Protein AF-A0A1V6CP93-F1 (afdb_monomer_lite)

Secondary structure (DSSP, 8-state):
--HHHHHHHHHHHHHHHHHHHHHHHHHHHHHHHHHHHHHHHHHHHHHHHHHHHHHHHHHHHHHHHHHGGG--HHHHHHHHHHHHHHHHHHH-GGGHHHHHHHHHGGGTS--

pLDDT: mean 76.4, std 16.37, range [36.09, 98.38]

Structure (mmCIF, N/CA/C/O backbone):
data_AF-A0A1V6CP93-F1
#
_entry.id   AF-A0A1V6CP93-F1
#
loop_
_atom_site.group_PDB
_atom_site.id
_atom_site.type_symbol
_atom_site.label_atom_id
_atom_site.label_alt_id
_atom_site.label_comp_id
_atom_site.label_asym_id
_atom_site.label_entity_id
_atom_site.label_seq_id
_atom_site.pdbx_PDB_ins_code
_atom_site.Cartn_x
_atom_site.Cartn_y
_atom_site.Cartn_z
_atom_site.occupancy
_atom_site.B_iso_or_equiv
_atom_site.auth_seq_id
_atom_site.auth_comp_id
_atom_site.auth_asym_id
_atom_site.auth_atom_id
_atom_site.pdbx_PDB_model_num
ATOM 1 N N . MET A 1 1 ? -44.286 0.964 53.787 1.00 48.66 1 MET A N 1
ATOM 2 C CA . MET A 1 1 ? -44.545 0.175 52.562 1.00 48.66 1 MET A CA 1
ATOM 3 C C . MET A 1 1 ? -43.851 0.773 51.315 1.00 48.66 1 MET A C 1
ATOM 5 O O . MET A 1 1 ? -44.332 0.535 50.223 1.00 48.66 1 MET A O 1
ATOM 9 N N . ASN A 1 2 ? -42.704 1.478 51.431 1.00 52.72 2 ASN A N 1
ATOM 10 C CA . ASN A 1 2 ? -42.062 2.172 50.283 1.00 52.72 2 ASN A CA 1
ATOM 11 C C . ASN A 1 2 ? -40.668 1.652 49.873 1.00 52.72 2 ASN A C 1
ATOM 13 O O . ASN A 1 2 ? -40.201 1.964 48.787 1.00 52.72 2 ASN A O 1
ATOM 17 N N . LEU A 1 3 ? -40.034 0.784 50.668 1.00 55.75 3 LEU A N 1
ATOM 18 C CA . LEU A 1 3 ? -38.673 0.282 50.398 1.00 55.75 3 LEU A CA 1
ATOM 19 C C . LEU A 1 3 ? -38.534 -0.553 49.107 1.00 55.75 3 LEU A C 1
ATOM 21 O O . LEU A 1 3 ? -37.424 -0.736 48.617 1.00 55.75 3 LEU A O 1
ATOM 25 N N . SER A 1 4 ? -39.637 -1.072 48.557 1.00 57.72 4 SER A N 1
ATOM 26 C CA . SER A 1 4 ? -39.620 -1.900 47.341 1.00 57.72 4 SER A CA 1
ATOM 27 C C . SER A 1 4 ? -39.670 -1.088 46.041 1.00 57.72 4 SER A C 1
ATOM 29 O O . SER A 1 4 ? -39.203 -1.583 45.020 1.00 57.72 4 SER A O 1
ATOM 31 N N . PHE A 1 5 ? -40.226 0.130 46.062 1.00 59.28 5 PHE A N 1
ATOM 32 C CA . PHE A 1 5 ? -40.330 0.992 44.875 1.00 59.28 5 PHE A CA 1
ATOM 33 C C . PHE A 1 5 ? -39.025 1.758 44.615 1.00 59.28 5 PHE A C 1
ATOM 35 O O . PHE A 1 5 ? -38.558 1.798 43.478 1.00 59.28 5 PHE A O 1
ATOM 42 N N . ASP A 1 6 ? -38.383 2.269 45.671 1.00 68.00 6 ASP A N 1
ATOM 43 C CA . ASP A 1 6 ? -37.106 2.995 45.563 1.00 68.00 6 ASP A CA 1
ATOM 44 C C . ASP A 1 6 ? -35.962 2.098 45.056 1.00 68.00 6 ASP A C 1
ATOM 46 O O . ASP A 1 6 ? -35.074 2.540 44.326 1.00 68.00 6 ASP A O 1
ATOM 50 N N . LYS A 1 7 ? -36.006 0.802 45.388 1.00 68.50 7 LYS A N 1
ATOM 51 C CA . LYS A 1 7 ? -34.996 -0.180 44.972 1.00 68.50 7 LYS A CA 1
ATOM 52 C C . LYS A 1 7 ? -35.056 -0.490 43.470 1.00 68.50 7 LYS A C 1
ATOM 54 O O . LYS A 1 7 ? -34.019 -0.528 42.813 1.00 68.50 7 LYS A O 1
ATOM 59 N N . ALA A 1 8 ? -36.266 -0.624 42.924 1.00 70.56 8 ALA A N 1
ATOM 60 C CA . ALA A 1 8 ? -36.486 -0.887 41.503 1.00 70.56 8 ALA A CA 1
ATOM 61 C C . ALA A 1 8 ? -36.068 0.301 40.614 1.00 70.56 8 ALA A C 1
ATOM 63 O O . ALA A 1 8 ? -35.515 0.105 39.530 1.00 70.56 8 ALA A O 1
ATOM 64 N N . ALA A 1 9 ? -36.276 1.538 41.083 1.00 74.75 9 ALA A N 1
ATOM 65 C CA . ALA A 1 9 ? -35.815 2.741 40.389 1.00 74.75 9 ALA A CA 1
ATOM 66 C C . ALA A 1 9 ? -34.276 2.818 40.326 1.00 74.75 9 ALA A C 1
ATOM 68 O O . ALA A 1 9 ? -33.713 3.092 39.263 1.00 74.75 9 ALA A O 1
ATOM 69 N N . ALA A 1 10 ? -33.594 2.491 41.430 1.00 74.19 10 ALA A N 1
ATOM 70 C CA . ALA A 1 10 ? -32.131 2.457 41.496 1.00 74.19 10 ALA A CA 1
ATOM 71 C C . ALA A 1 10 ? -31.512 1.368 40.594 1.00 74.19 10 ALA A C 1
ATOM 73 O O . ALA A 1 10 ? -30.461 1.574 39.982 1.00 74.19 10 ALA A O 1
ATOM 74 N N . GLU A 1 11 ? -32.166 0.211 40.465 1.00 77.12 11 GLU A N 1
ATOM 75 C CA . GLU A 1 11 ? -31.736 -0.864 39.560 1.00 77.12 11 GLU A CA 1
ATOM 76 C C . GLU A 1 11 ? -31.891 -0.485 38.079 1.00 77.12 11 GLU A C 1
ATOM 78 O O . GLU A 1 11 ? -30.989 -0.760 37.282 1.00 77.12 11 GLU A O 1
ATOM 83 N N . GLY A 1 12 ? -32.962 0.226 37.712 1.00 78.94 12 GLY A N 1
ATOM 84 C CA . GLY A 1 12 ? -33.151 0.744 36.352 1.00 78.94 12 GLY A CA 1
ATOM 85 C C . GLY A 1 12 ? -32.086 1.767 35.938 1.00 78.94 12 GLY A C 1
ATOM 86 O O . GLY A 1 12 ? -31.566 1.716 34.819 1.00 78.94 12 GLY A O 1
ATOM 87 N N . GLU A 1 13 ? -31.702 2.667 36.845 1.00 84.75 13 GLU A N 1
ATOM 88 C CA . GLU A 1 13 ? -30.649 3.658 36.595 1.00 84.75 13 GLU A CA 1
ATOM 89 C C . GLU A 1 13 ? -29.270 3.000 36.446 1.00 84.75 13 GLU A C 1
ATOM 91 O O . GLU A 1 13 ? -28.528 3.288 35.500 1.00 84.75 13 GLU A O 1
ATOM 96 N N . LYS A 1 14 ? -28.959 2.029 37.312 1.00 81.81 14 LYS A N 1
ATOM 97 C CA . LYS A 1 14 ? -27.728 1.234 37.236 1.00 81.81 14 LYS A CA 1
ATOM 98 C C . LYS A 1 14 ? -27.612 0.477 35.909 1.00 81.81 14 LYS A C 1
ATOM 100 O O . LYS A 1 14 ? -26.538 0.473 35.305 1.00 81.81 14 LYS A O 1
ATOM 105 N N . GLN A 1 15 ? -28.706 -0.112 35.423 1.00 83.69 15 GLN A N 1
ATOM 106 C CA . GLN A 1 15 ? -28.734 -0.828 34.144 1.00 83.69 15 GLN A CA 1
ATOM 107 C C . GLN A 1 15 ? -28.434 0.108 32.962 1.00 83.69 15 GLN A C 1
ATOM 109 O O . GLN A 1 15 ? -27.667 -0.239 32.060 1.00 83.69 15 GLN A O 1
ATOM 114 N N . LYS A 1 16 ? -28.988 1.326 32.986 1.00 85.75 16 LYS A N 1
ATOM 115 C CA . LYS A 1 16 ? -28.761 2.347 31.955 1.00 85.75 16 LYS A CA 1
ATOM 116 C C . LYS A 1 16 ? -27.309 2.836 31.942 1.00 85.75 16 LYS A C 1
ATOM 118 O O . LYS A 1 16 ? -26.717 2.971 30.871 1.00 85.75 16 LYS A O 1
ATOM 123 N N . LEU A 1 17 ? -26.711 3.045 33.117 1.00 89.25 17 LEU A N 1
ATOM 124 C CA . LEU A 1 17 ? -25.297 3.414 33.255 1.00 89.25 17 LEU A CA 1
ATOM 125 C C . LEU A 1 17 ? -24.365 2.318 32.725 1.00 89.25 17 LEU A C 1
ATOM 127 O O . LEU A 1 17 ? -23.430 2.618 31.981 1.00 89.25 17 LEU A O 1
ATOM 131 N N . MET A 1 18 ? -24.645 1.052 33.047 1.00 88.62 18 MET A N 1
ATOM 132 C CA . MET A 1 18 ? -23.877 -0.081 32.526 1.00 88.62 18 MET A CA 1
ATOM 133 C C . MET A 1 18 ? -23.995 -0.200 31.005 1.00 88.62 18 MET A C 1
ATOM 135 O O . MET A 1 18 ? -22.977 -0.334 30.330 1.00 88.62 18 MET A O 1
ATOM 139 N N . SER A 1 19 ? -25.200 -0.062 30.448 1.00 91.25 19 SER A N 1
ATOM 140 C CA . SER A 1 19 ? -25.404 -0.063 28.994 1.00 91.25 19 SER A CA 1
ATOM 141 C C . SER A 1 19 ? -24.601 1.043 28.304 1.00 91.25 19 SER A C 1
ATOM 143 O O . SER A 1 19 ? -23.927 0.793 27.307 1.00 91.25 19 SER A O 1
ATOM 145 N N . ASN A 1 20 ? -24.615 2.260 28.851 1.00 93.44 20 ASN A N 1
ATOM 146 C CA . ASN A 1 20 ? -23.849 3.378 28.297 1.00 93.44 20 ASN A CA 1
ATOM 147 C C . ASN A 1 20 ? -22.336 3.135 28.365 1.00 93.44 20 ASN A C 1
ATOM 149 O O . ASN A 1 20 ? -21.611 3.479 27.432 1.00 93.44 20 ASN A O 1
ATOM 153 N N . MET A 1 21 ? -21.853 2.520 29.447 1.00 93.88 21 MET A N 1
ATOM 154 C CA . MET A 1 21 ? -20.443 2.164 29.593 1.00 93.88 21 MET A CA 1
ATOM 155 C C . MET A 1 21 ? -20.013 1.122 28.552 1.00 93.88 21 MET A C 1
ATOM 157 O O . MET A 1 21 ? -18.965 1.290 27.931 1.00 93.88 21 MET A O 1
ATOM 161 N N . VAL A 1 22 ? -20.834 0.094 28.320 1.00 93.38 22 VAL A N 1
ATOM 162 C CA . VAL A 1 22 ? -20.575 -0.940 27.306 1.00 93.38 22 VAL A CA 1
ATOM 163 C C . VAL A 1 22 ? -20.542 -0.336 25.902 1.00 93.38 22 VAL A C 1
ATOM 165 O O . VAL A 1 22 ? -19.612 -0.601 25.144 1.00 93.38 22 VAL A O 1
ATOM 168 N N . ILE A 1 23 ? -21.501 0.533 25.567 1.00 94.75 23 ILE A N 1
ATOM 169 C CA . ILE A 1 23 ? -21.536 1.216 24.264 1.00 94.75 23 ILE A CA 1
ATOM 170 C C . ILE A 1 23 ? -20.277 2.067 24.065 1.00 94.75 23 ILE A C 1
ATOM 172 O O . ILE A 1 23 ? -19.662 2.018 23.001 1.00 94.75 23 ILE A O 1
ATOM 176 N N . LYS A 1 24 ? -19.854 2.806 25.097 1.00 95.00 24 LYS A N 1
ATOM 177 C CA . LYS A 1 24 ? -18.638 3.623 25.036 1.00 95.00 24 LYS A CA 1
ATOM 178 C C . LYS A 1 24 ? -17.390 2.766 24.805 1.00 95.00 24 LYS A C 1
ATOM 180 O O . LYS A 1 24 ? -16.575 3.112 23.957 1.00 95.00 24 LYS A O 1
ATOM 185 N N . GLN A 1 25 ? -17.254 1.642 25.512 1.00 95.38 25 GLN A N 1
ATOM 186 C CA . GLN A 1 25 ? -16.131 0.717 25.318 1.00 95.38 25 GLN A CA 1
ATOM 187 C C . GLN A 1 25 ? -16.114 0.128 23.903 1.00 95.38 25 GLN A C 1
ATOM 189 O O . GLN A 1 25 ? -15.062 0.093 23.272 1.00 95.38 25 GLN A O 1
ATOM 194 N N . ALA A 1 26 ? -17.274 -0.269 23.372 1.00 95.81 26 ALA A N 1
ATOM 195 C CA . ALA A 1 26 ? -17.382 -0.781 22.008 1.00 95.81 26 ALA A CA 1
ATOM 196 C C . ALA A 1 26 ? -16.972 0.267 20.959 1.00 95.81 26 ALA A C 1
ATOM 198 O O . ALA A 1 26 ? -16.289 -0.063 19.993 1.00 95.81 26 ALA A O 1
ATOM 199 N N . GLN A 1 27 ? -17.336 1.538 21.162 1.00 97.38 27 GLN A N 1
ATOM 200 C CA . GLN A 1 27 ? -16.918 2.638 20.288 1.00 97.38 27 GLN A CA 1
ATOM 201 C C . GLN A 1 27 ? -15.405 2.878 20.338 1.00 97.38 27 GLN A C 1
ATOM 203 O O . GLN A 1 27 ? -14.786 3.066 19.290 1.00 97.38 27 GLN A O 1
ATOM 208 N N . THR A 1 28 ? -14.803 2.843 21.530 1.00 97.62 28 THR A N 1
ATOM 209 C CA . THR A 1 28 ? -13.346 2.950 21.691 1.00 97.62 28 THR A CA 1
ATOM 210 C C . THR A 1 28 ? -12.630 1.806 20.975 1.00 97.62 28 THR A C 1
ATOM 212 O O . THR A 1 28 ? -11.777 2.068 20.131 1.00 97.62 28 THR A O 1
ATOM 215 N N . LEU A 1 29 ? -13.046 0.559 21.219 1.00 97.31 29 LEU A N 1
ATOM 216 C CA . LEU A 1 29 ? -12.470 -0.623 20.577 1.00 97.31 29 LEU A CA 1
ATOM 217 C C . LEU A 1 29 ? -12.606 -0.569 19.051 1.00 97.31 29 LEU A C 1
ATOM 219 O O . LEU A 1 29 ? -11.665 -0.877 18.324 1.00 97.31 29 LEU A O 1
ATOM 223 N N . PHE A 1 30 ? -13.763 -0.141 18.544 1.00 98.00 30 PHE A N 1
ATOM 224 C CA . PHE A 1 30 ? -13.954 0.041 17.109 1.00 98.00 30 PHE A CA 1
ATOM 225 C C . PHE A 1 30 ? -12.976 1.072 16.530 1.00 98.00 30 PHE A C 1
ATOM 227 O O . PHE A 1 30 ? -12.399 0.840 15.468 1.00 98.00 30 PHE A O 1
ATOM 234 N N . GLY A 1 31 ? -12.758 2.192 17.227 1.00 98.19 31 GLY A N 1
ATOM 235 C CA . GLY A 1 31 ? -11.776 3.203 16.834 1.00 98.19 31 GLY A CA 1
ATOM 236 C C . GLY A 1 31 ? -10.348 2.654 16.789 1.00 98.19 31 GLY A C 1
ATOM 237 O O . GLY A 1 31 ? -9.622 2.904 15.828 1.00 98.19 31 GLY A O 1
ATOM 238 N N . GLU A 1 32 ? -9.963 1.858 17.784 1.00 98.19 32 GLU A N 1
ATOM 239 C CA . GLU A 1 32 ? -8.657 1.193 17.840 1.00 98.19 32 GLU A CA 1
ATOM 240 C C . GLU A 1 32 ? -8.473 0.203 16.685 1.00 98.19 32 GLU A C 1
ATOM 242 O O . GLU A 1 32 ? -7.479 0.279 15.962 1.00 98.19 32 GLU A O 1
ATOM 247 N N . ILE A 1 33 ? -9.456 -0.669 16.439 1.00 98.38 33 ILE A N 1
ATOM 248 C CA . ILE A 1 33 ? -9.412 -1.633 15.330 1.00 98.38 33 ILE A CA 1
ATOM 249 C C . ILE A 1 33 ? -9.356 -0.906 13.986 1.00 98.38 33 ILE A C 1
ATOM 251 O O . ILE A 1 33 ? -8.558 -1.269 13.123 1.00 98.38 33 ILE A O 1
ATOM 255 N N . LYS A 1 34 ? -10.160 0.147 13.803 1.00 98.19 34 LYS A N 1
ATOM 256 C CA . LYS A 1 34 ? -10.110 0.972 12.593 1.00 98.19 34 LYS A CA 1
ATOM 257 C C . LYS A 1 34 ? -8.709 1.547 12.385 1.00 98.19 34 LYS A C 1
ATOM 259 O O . LYS A 1 34 ? -8.184 1.462 11.280 1.00 98.19 34 LYS A O 1
ATOM 264 N N . ASN A 1 35 ? -8.087 2.084 13.432 1.00 98.31 35 ASN A N 1
ATOM 265 C CA . ASN A 1 35 ? -6.729 2.616 13.343 1.00 98.31 35 ASN A CA 1
ATOM 266 C C . ASN A 1 35 ? -5.711 1.540 12.951 1.00 98.31 35 ASN A C 1
ATOM 268 O O . ASN A 1 35 ? -4.849 1.817 12.122 1.00 98.31 35 ASN A O 1
ATOM 272 N N . LEU A 1 36 ? -5.824 0.321 13.486 1.00 98.25 36 LEU A N 1
ATOM 273 C CA . LEU A 1 36 ? -4.968 -0.799 13.085 1.00 98.25 36 LEU A CA 1
ATOM 274 C C . LEU A 1 36 ? -5.140 -1.137 11.599 1.00 98.25 36 LEU A C 1
ATOM 276 O O . LEU A 1 36 ? -4.149 -1.279 10.886 1.00 98.25 36 LEU A O 1
ATOM 280 N N . VAL A 1 37 ? -6.382 -1.193 11.110 1.00 97.06 37 VAL A N 1
ATOM 281 C CA . VAL A 1 37 ? -6.675 -1.450 9.690 1.00 97.06 37 VAL A CA 1
ATOM 282 C C . VAL A 1 37 ? -6.061 -0.375 8.794 1.00 97.06 37 VAL A C 1
ATOM 284 O O . VAL A 1 37 ? -5.407 -0.704 7.804 1.00 97.06 37 VAL A O 1
ATOM 287 N N . GLU A 1 38 ? -6.237 0.902 9.132 1.00 97.88 38 GLU A N 1
ATOM 288 C CA . GLU A 1 38 ? -5.693 2.006 8.334 1.00 97.88 38 GLU A CA 1
ATOM 289 C C . GLU A 1 38 ? -4.158 2.032 8.358 1.00 97.88 38 GLU A C 1
ATOM 291 O O . GLU A 1 38 ? -3.522 2.235 7.323 1.00 97.88 38 GLU A O 1
ATOM 296 N N . GLN A 1 39 ? -3.537 1.745 9.505 1.00 97.50 39 GLN A N 1
ATOM 297 C CA . GLN A 1 39 ? -2.081 1.612 9.603 1.00 97.50 39 GLN A CA 1
ATOM 298 C C . GLN A 1 39 ? -1.557 0.478 8.716 1.00 97.50 39 GLN A C 1
ATOM 300 O O . GLN A 1 39 ? -0.624 0.696 7.941 1.00 97.50 39 GLN A O 1
ATOM 305 N N . SER A 1 40 ? -2.182 -0.703 8.761 1.00 95.94 40 SER A N 1
ATOM 306 C CA . SER A 1 40 ? -1.794 -1.828 7.905 1.00 95.94 40 SER A CA 1
ATOM 307 C C . SER A 1 40 ? -1.958 -1.499 6.424 1.00 95.94 40 SER A C 1
ATOM 309 O O . SER A 1 40 ? -1.050 -1.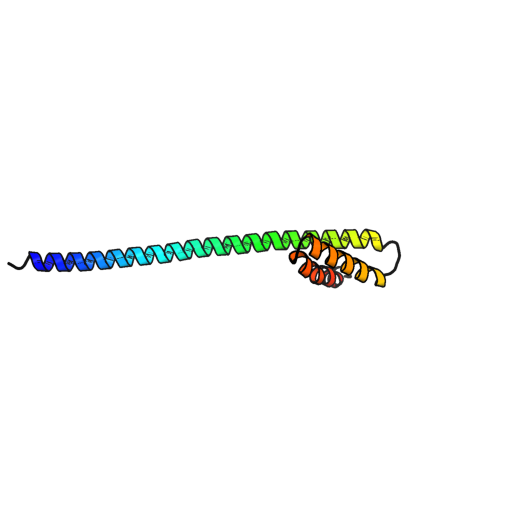764 5.638 1.00 95.94 40 SER A O 1
ATOM 311 N N . ARG A 1 41 ? -3.072 -0.873 6.024 1.00 94.69 41 ARG A N 1
ATOM 312 C CA . ARG A 1 41 ? -3.294 -0.438 4.634 1.00 94.69 41 ARG A CA 1
ATOM 313 C C . ARG A 1 41 ? -2.205 0.514 4.157 1.00 94.69 41 ARG A C 1
ATOM 315 O O . ARG A 1 41 ? -1.671 0.320 3.068 1.00 94.69 41 ARG A O 1
ATOM 322 N N . ASN A 1 42 ? -1.843 1.495 4.979 1.00 94.75 42 ASN A N 1
ATOM 323 C CA . ASN A 1 42 ? -0.782 2.445 4.657 1.00 94.75 42 ASN A CA 1
ATOM 324 C C . ASN A 1 42 ? 0.579 1.760 4.517 1.00 94.75 42 ASN A C 1
ATOM 326 O O . ASN A 1 42 ? 1.317 2.061 3.581 1.00 94.75 42 ASN A O 1
ATOM 330 N N . GLN A 1 43 ? 0.902 0.821 5.405 1.00 94.94 43 GLN A N 1
ATOM 331 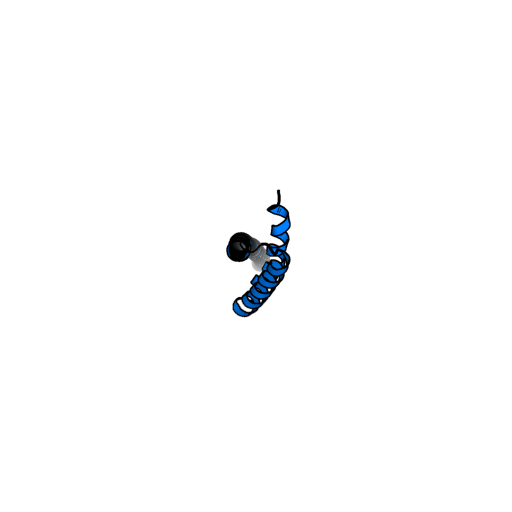C CA . GLN A 1 43 ? 2.146 0.061 5.327 1.00 94.94 43 GLN A CA 1
ATOM 332 C C . GLN A 1 43 ? 2.205 -0.790 4.053 1.00 94.94 43 GLN A C 1
ATOM 334 O O . GLN A 1 43 ? 3.195 -0.727 3.326 1.00 94.94 43 GLN A O 1
ATOM 339 N N . PHE A 1 44 ? 1.133 -1.520 3.729 1.00 91.88 44 PHE A N 1
ATOM 340 C CA . PHE A 1 44 ? 1.056 -2.287 2.485 1.00 91.88 44 PHE A CA 1
ATOM 341 C C . PHE A 1 44 ? 1.194 -1.391 1.260 1.00 91.88 44 PHE A C 1
ATOM 343 O O . PHE A 1 44 ? 1.979 -1.706 0.368 1.00 91.88 44 PHE A O 1
ATOM 350 N N . ALA A 1 45 ? 0.489 -0.259 1.230 1.00 85.75 45 ALA A N 1
ATOM 351 C CA . ALA A 1 45 ? 0.594 0.696 0.138 1.00 85.75 45 ALA A CA 1
ATOM 352 C C . ALA A 1 45 ? 2.040 1.181 -0.037 1.00 85.75 45 ALA A C 1
ATOM 354 O O . ALA A 1 45 ? 2.548 1.182 -1.152 1.00 85.75 45 ALA A O 1
ATOM 355 N N . GLN A 1 46 ? 2.741 1.525 1.047 1.00 86.50 46 GLN A N 1
ATOM 356 C CA . GLN A 1 46 ? 4.145 1.946 0.989 1.00 86.50 46 GLN A CA 1
ATOM 357 C C . GLN A 1 46 ? 5.062 0.844 0.446 1.00 86.50 46 GLN A C 1
ATOM 359 O O . GLN A 1 46 ? 5.834 1.095 -0.479 1.00 86.50 46 GLN A O 1
ATOM 364 N N . THR A 1 47 ? 4.958 -0.380 0.972 1.00 89.31 47 THR A N 1
ATOM 365 C CA . THR A 1 47 ? 5.786 -1.513 0.531 1.00 89.31 47 THR A CA 1
ATOM 366 C C . THR A 1 47 ? 5.530 -1.866 -0.932 1.00 89.31 47 THR 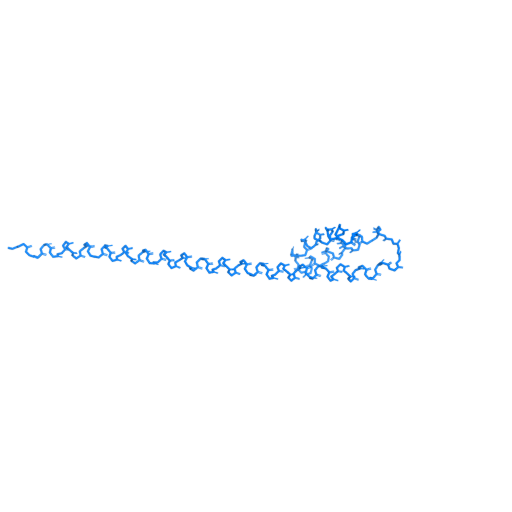A C 1
ATOM 368 O O . THR A 1 47 ? 6.479 -2.010 -1.702 1.00 89.31 47 THR A O 1
ATOM 371 N N . VAL A 1 48 ? 4.263 -1.958 -1.341 1.00 84.81 48 VAL A N 1
ATOM 372 C CA . VAL A 1 48 ? 3.884 -2.255 -2.729 1.00 84.81 48 VAL A CA 1
ATOM 373 C C . VAL A 1 48 ? 4.343 -1.138 -3.657 1.00 84.81 48 VAL A C 1
ATOM 375 O O . VAL A 1 48 ? 4.938 -1.416 -4.695 1.00 84.81 48 VAL A O 1
ATOM 378 N N . ASN A 1 49 ? 4.149 0.126 -3.277 1.00 79.94 49 ASN A N 1
ATOM 379 C CA . ASN A 1 49 ? 4.592 1.258 -4.084 1.00 79.94 49 ASN A CA 1
ATOM 380 C C . ASN A 1 49 ? 6.111 1.255 -4.263 1.00 79.94 49 ASN A C 1
ATOM 382 O O . ASN A 1 49 ? 6.582 1.485 -5.376 1.00 79.94 49 ASN A O 1
ATOM 386 N N . ALA A 1 50 ? 6.884 0.966 -3.214 1.00 82.38 50 ALA A N 1
ATOM 387 C CA . ALA A 1 50 ? 8.338 0.847 -3.303 1.00 82.38 50 ALA A CA 1
ATOM 388 C C . ALA A 1 50 ? 8.755 -0.298 -4.241 1.00 82.38 50 ALA A C 1
ATOM 390 O O . ALA A 1 50 ? 9.547 -0.076 -5.157 1.00 82.38 50 ALA A O 1
ATOM 391 N N . ALA A 1 51 ? 8.164 -1.485 -4.082 1.00 85.31 51 ALA A N 1
ATOM 392 C CA . ALA A 1 51 ? 8.420 -2.635 -4.948 1.00 85.31 51 ALA A CA 1
ATOM 393 C C . ALA A 1 51 ? 8.097 -2.340 -6.422 1.00 85.31 51 ALA A C 1
ATOM 395 O O . ALA A 1 51 ? 8.920 -2.598 -7.298 1.00 85.31 51 ALA A O 1
ATOM 396 N N . MET A 1 52 ? 6.949 -1.715 -6.694 1.00 81.94 52 MET A N 1
ATOM 397 C CA . MET A 1 52 ? 6.555 -1.304 -8.046 1.00 81.94 52 MET A CA 1
ATOM 398 C C . MET A 1 52 ? 7.507 -0.258 -8.630 1.00 81.94 52 MET A C 1
ATOM 400 O O . MET A 1 52 ? 7.836 -0.311 -9.810 1.00 81.94 52 MET A O 1
ATOM 404 N N . SER A 1 53 ? 7.997 0.674 -7.806 1.00 80.19 53 SER A N 1
ATOM 405 C CA . SER A 1 53 ? 8.993 1.669 -8.233 1.00 80.19 53 SER A CA 1
ATOM 406 C C . SER A 1 53 ? 10.271 1.001 -8.737 1.00 80.19 53 SER A C 1
ATOM 408 O O . SER A 1 53 ? 10.767 1.351 -9.805 1.00 80.19 53 SER A O 1
ATOM 410 N N . MET A 1 54 ? 10.785 0.035 -7.970 1.00 83.00 54 MET A N 1
ATOM 411 C CA . MET A 1 54 ? 11.994 -0.711 -8.321 1.00 83.00 54 MET A CA 1
ATOM 412 C C . MET A 1 54 ? 11.776 -1.569 -9.568 1.00 83.00 54 MET A C 1
ATOM 414 O O . MET A 1 54 ? 12.617 -1.565 -10.461 1.00 83.00 54 MET A O 1
ATOM 418 N N . LEU A 1 55 ? 10.625 -2.240 -9.672 1.00 83.06 55 LEU A N 1
ATOM 419 C CA . LEU A 1 55 ? 10.265 -3.031 -10.848 1.00 83.06 55 LEU A CA 1
ATOM 420 C C . LEU A 1 55 ? 10.275 -2.182 -12.125 1.00 83.06 55 LEU A C 1
ATOM 422 O O . LEU A 1 55 ? 10.873 -2.578 -13.122 1.00 83.06 55 LEU A O 1
ATOM 426 N N . TYR A 1 56 ? 9.643 -1.006 -12.101 1.00 76.88 56 TYR A N 1
ATOM 427 C CA . TYR A 1 56 ? 9.610 -0.125 -13.269 1.00 76.88 56 TYR A CA 1
ATOM 428 C C . TYR A 1 56 ? 11.002 0.387 -13.637 1.00 76.88 56 TYR A C 1
ATOM 430 O O . TYR A 1 56 ? 11.340 0.409 -14.819 1.00 76.88 56 TYR A O 1
ATOM 438 N N . TRP A 1 57 ? 11.844 0.700 -12.653 1.00 78.69 57 TRP A N 1
ATOM 439 C CA . TRP A 1 57 ? 13.231 1.074 -12.923 1.00 78.69 57 TRP A CA 1
ATOM 440 C C . TRP A 1 57 ? 14.021 -0.052 -13.610 1.00 78.69 57 TRP A C 1
ATOM 442 O O . TRP A 1 57 ? 14.664 0.185 -14.633 1.00 78.69 57 TRP A O 1
ATOM 452 N N . GLU A 1 58 ? 13.926 -1.290 -13.116 1.00 83.38 58 GLU A N 1
ATOM 453 C CA . GLU A 1 58 ? 14.601 -2.445 -13.729 1.00 83.38 58 GLU A CA 1
ATOM 454 C C . GLU A 1 58 ? 14.093 -2.727 -15.151 1.00 83.38 58 GLU A C 1
ATOM 456 O O . GLU A 1 58 ? 14.887 -3.003 -16.054 1.00 83.38 58 GLU A O 1
ATOM 461 N N . ILE A 1 59 ? 12.784 -2.589 -15.392 1.00 81.75 59 ILE A N 1
ATOM 462 C CA . ILE A 1 59 ? 12.197 -2.705 -16.736 1.00 81.75 59 ILE A CA 1
ATOM 463 C C . ILE A 1 59 ? 12.775 -1.628 -17.662 1.00 81.75 59 ILE A C 1
ATOM 465 O O . ILE A 1 59 ? 13.258 -1.947 -18.751 1.00 81.75 59 ILE A O 1
ATOM 469 N N . GLY A 1 60 ? 12.776 -0.363 -17.232 1.00 76.50 60 GLY A N 1
ATOM 470 C CA . GLY A 1 60 ? 13.331 0.751 -18.003 1.00 76.50 60 GLY A CA 1
ATOM 471 C C . GLY A 1 60 ? 14.809 0.544 -18.334 1.00 76.50 60 GLY A C 1
ATOM 472 O O . GLY A 1 60 ? 15.215 0.696 -19.487 1.00 76.50 60 GLY A O 1
ATOM 473 N N . LYS A 1 61 ? 15.605 0.102 -17.357 1.00 80.50 61 LYS A N 1
ATOM 474 C CA . LYS A 1 61 ? 17.022 -0.239 -17.529 1.00 80.50 61 LYS A CA 1
ATOM 475 C C . LYS A 1 61 ? 17.227 -1.378 -18.527 1.00 80.50 61 LYS A C 1
ATOM 477 O O . LYS A 1 61 ? 18.076 -1.256 -19.410 1.00 80.50 61 LYS A O 1
ATOM 482 N N . ARG A 1 62 ? 16.445 -2.459 -18.440 1.00 85.31 62 ARG A N 1
ATOM 483 C CA . ARG A 1 62 ? 16.525 -3.602 -19.365 1.00 85.31 62 ARG A CA 1
ATOM 484 C C . ARG A 1 62 ? 16.178 -3.207 -20.800 1.00 85.31 62 ARG A C 1
ATOM 486 O O . ARG A 1 62 ? 16.852 -3.669 -21.721 1.00 85.31 62 ARG A O 1
ATOM 493 N N . ILE A 1 63 ? 15.164 -2.358 -20.987 1.00 78.06 63 ILE A N 1
ATOM 494 C CA . ILE A 1 63 ? 14.792 -1.793 -22.295 1.00 78.06 63 ILE A CA 1
ATOM 495 C C . ILE A 1 63 ? 15.935 -0.911 -22.811 1.00 78.06 63 ILE A C 1
ATOM 497 O O . ILE A 1 63 ? 16.418 -1.104 -23.923 1.00 78.06 63 ILE A O 1
ATOM 501 N N . LYS A 1 64 ? 16.429 0.015 -21.983 1.00 74.81 64 LYS A N 1
ATOM 502 C CA . LYS A 1 64 ? 17.537 0.921 -22.314 1.00 74.81 64 LYS A CA 1
ATOM 503 C C . LYS A 1 64 ? 18.785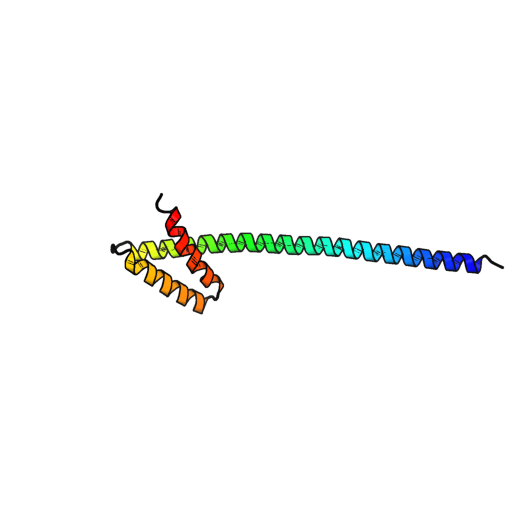 0.147 -22.766 1.00 74.81 64 LYS A C 1
ATOM 505 O O . LYS A 1 64 ? 19.381 0.514 -23.770 1.00 74.81 64 LYS A O 1
ATOM 510 N N . GLN A 1 65 ? 19.137 -0.951 -22.094 1.00 78.88 65 GLN A N 1
ATOM 511 C CA . GLN A 1 65 ? 20.262 -1.822 -22.471 1.00 78.88 65 GLN A CA 1
ATOM 512 C C . GLN A 1 65 ? 20.095 -2.493 -23.842 1.00 78.88 65 GLN A C 1
ATOM 514 O O . GLN A 1 65 ? 21.075 -2.614 -24.570 1.00 78.88 65 GLN A O 1
ATOM 519 N N . GLU A 1 66 ? 18.880 -2.908 -24.200 1.00 77.94 66 GLU A N 1
ATOM 520 C CA . GLU A 1 66 ? 18.605 -3.544 -25.496 1.00 77.94 66 GLU A CA 1
ATOM 521 C C . GLU A 1 66 ? 18.690 -2.537 -26.654 1.00 77.94 66 GLU A C 1
ATOM 523 O O . GLU A 1 66 ? 19.188 -2.855 -27.730 1.00 77.94 66 GLU A O 1
ATOM 528 N N . PHE A 1 67 ? 18.219 -1.303 -26.435 1.00 70.12 67 PHE A N 1
ATOM 529 C CA . PHE A 1 67 ? 17.969 -0.352 -27.523 1.00 70.12 67 PHE A CA 1
ATOM 530 C C . PHE A 1 67 ? 18.956 0.829 -27.608 1.00 70.12 67 PHE A C 1
ATOM 532 O O . PHE A 1 67 ? 18.965 1.528 -28.621 1.00 70.12 67 PHE A O 1
ATOM 539 N N . LEU A 1 68 ? 19.844 1.042 -26.624 1.00 57.91 68 LEU A N 1
ATOM 540 C CA . LEU A 1 68 ? 20.883 2.090 -26.691 1.00 57.91 68 LEU A CA 1
ATOM 541 C C . LEU A 1 68 ? 22.048 1.784 -27.633 1.00 57.91 68 LEU A C 1
ATOM 543 O O . LEU A 1 68 ? 22.748 2.715 -28.024 1.00 57.91 68 LEU A O 1
ATOM 547 N N . GLN A 1 69 ? 22.270 0.527 -28.026 1.00 56.34 69 GLN A N 1
ATOM 548 C CA . GLN A 1 69 ? 23.377 0.205 -28.935 1.00 56.34 69 GLN A CA 1
ATOM 549 C C . GLN A 1 69 ? 23.169 0.739 -30.367 1.00 56.34 69 GLN A C 1
ATOM 551 O O . GLN A 1 69 ? 24.123 0.760 -31.135 1.00 56.34 69 GLN A O 1
ATOM 556 N N . ASN A 1 70 ? 21.964 1.212 -30.726 1.00 53.12 70 ASN A N 1
ATOM 557 C CA . ASN A 1 70 ? 21.603 1.555 -32.112 1.00 53.12 70 ASN A CA 1
ATOM 558 C C . ASN A 1 70 ? 21.111 3.007 -32.337 1.00 53.12 70 ASN A C 1
ATOM 560 O O . ASN A 1 70 ? 20.469 3.296 -33.346 1.00 53.12 70 ASN A O 1
ATOM 564 N N . SER A 1 71 ? 21.437 3.943 -31.437 1.00 51.84 71 SER A N 1
ATOM 565 C CA . SER A 1 71 ? 21.400 5.402 -31.691 1.00 51.84 71 SER A CA 1
ATOM 566 C C . SER A 1 71 ? 20.092 6.020 -32.228 1.00 51.84 71 SER A C 1
ATOM 568 O O . SER A 1 71 ? 20.153 6.991 -32.981 1.00 51.84 71 SER A O 1
ATOM 570 N N . ARG A 1 72 ? 18.897 5.544 -31.849 1.00 56.03 72 ARG A N 1
ATOM 571 C CA . ARG A 1 72 ? 17.643 6.243 -32.212 1.00 56.03 72 ARG A CA 1
ATOM 572 C C . ARG A 1 72 ? 16.664 6.341 -31.048 1.00 56.03 72 ARG A C 1
ATOM 574 O O . ARG A 1 72 ? 15.887 5.427 -30.790 1.00 56.03 72 ARG A O 1
ATOM 581 N N . ALA A 1 73 ? 16.693 7.493 -30.379 1.00 58.44 73 ALA A N 1
ATOM 582 C CA . ALA A 1 73 ? 15.772 7.869 -29.306 1.00 58.44 73 ALA A CA 1
ATOM 583 C C . ALA A 1 73 ? 14.287 7.826 -29.730 1.00 58.44 73 ALA A C 1
ATOM 585 O O . ALA A 1 73 ? 13.428 7.574 -28.887 1.00 58.44 73 ALA A O 1
ATOM 586 N N . ASP A 1 74 ? 13.998 7.980 -31.028 1.00 59.38 74 ASP A N 1
ATOM 587 C CA . ASP A 1 74 ? 12.633 8.050 -31.569 1.00 59.38 74 ASP A CA 1
ATOM 588 C C . ASP A 1 74 ? 11.882 6.706 -31.552 1.00 59.38 74 ASP A C 1
ATOM 590 O O . ASP A 1 74 ? 10.659 6.678 -31.427 1.00 59.38 74 ASP A O 1
ATOM 594 N N . TYR A 1 75 ? 12.585 5.570 -31.650 1.00 66.06 75 TYR A N 1
ATOM 595 C CA . TYR A 1 75 ? 11.938 4.245 -31.632 1.00 66.06 75 TYR A CA 1
ATOM 596 C C . TYR A 1 75 ? 11.756 3.692 -30.210 1.00 66.06 75 TYR A C 1
ATOM 598 O O . TYR A 1 75 ? 10.914 2.824 -29.976 1.00 66.06 75 TYR A O 1
ATOM 606 N N . GLY A 1 76 ? 12.516 4.215 -29.241 1.00 68.56 76 GLY A N 1
ATOM 607 C CA . GLY A 1 76 ? 12.463 3.776 -27.845 1.00 68.56 76 GLY A CA 1
ATOM 608 C C . GLY A 1 76 ? 11.102 4.027 -27.195 1.00 68.56 76 GLY A C 1
ATOM 609 O O . GLY A 1 76 ? 10.613 3.185 -26.446 1.00 68.56 76 GLY A O 1
ATOM 610 N N . GLU A 1 77 ? 10.448 5.138 -27.533 1.00 69.38 77 GLU A N 1
ATOM 611 C CA . GLU A 1 77 ? 9.116 5.463 -27.013 1.00 69.38 77 GLU A CA 1
ATOM 612 C C . GLU A 1 77 ? 8.044 4.491 -27.526 1.00 69.38 77 GLU A C 1
ATOM 614 O O . GLU A 1 77 ? 7.216 4.012 -26.751 1.00 69.38 77 GLU A O 1
ATOM 619 N N . GLN A 1 78 ? 8.109 4.111 -28.806 1.00 76.19 78 GLN A N 1
ATOM 620 C CA . GLN A 1 78 ? 7.179 3.147 -29.404 1.00 76.19 78 GLN A CA 1
ATOM 621 C C . GLN A 1 78 ? 7.325 1.752 -28.785 1.00 76.19 78 GLN A C 1
ATOM 623 O O . GLN A 1 78 ? 6.331 1.063 -28.548 1.00 76.19 78 GLN A O 1
ATOM 628 N N . ILE A 1 79 ? 8.559 1.349 -28.474 1.00 77.12 79 ILE A N 1
ATOM 629 C CA . ILE A 1 79 ? 8.850 0.077 -27.804 1.00 77.12 79 ILE A CA 1
ATOM 630 C C . ILE A 1 79 ? 8.294 0.076 -26.381 1.00 77.12 79 ILE A C 1
ATOM 632 O O . ILE A 1 79 ? 7.587 -0.859 -26.005 1.00 77.12 79 ILE A O 1
ATOM 636 N N . VAL A 1 80 ? 8.564 1.128 -25.604 1.00 76.31 80 VAL A N 1
ATOM 637 C CA . VAL A 1 80 ? 8.031 1.270 -24.240 1.00 76.31 80 VAL A CA 1
ATOM 638 C C . VAL A 1 80 ? 6.505 1.248 -24.262 1.00 76.31 80 VAL A C 1
ATOM 640 O O . VAL A 1 80 ? 5.894 0.541 -23.464 1.00 76.31 80 VAL A O 1
ATOM 643 N N . HIS A 1 81 ? 5.884 1.950 -25.212 1.00 77.31 81 HIS A N 1
ATOM 644 C CA . HIS A 1 81 ? 4.434 1.957 -25.375 1.00 77.31 81 HIS A CA 1
ATOM 645 C C . HIS A 1 81 ? 3.880 0.560 -25.698 1.00 77.31 81 HIS A C 1
ATOM 647 O O . HIS A 1 81 ? 2.935 0.106 -25.053 1.00 77.31 81 HIS A O 1
ATOM 653 N N . SER A 1 82 ? 4.476 -0.156 -26.656 1.00 82.75 82 SER A N 1
ATOM 654 C CA . SER A 1 82 ? 4.043 -1.512 -27.024 1.00 82.75 82 SER A CA 1
ATOM 655 C C . SER A 1 82 ? 4.173 -2.498 -25.859 1.00 82.75 82 SER A C 1
ATOM 657 O O . SER A 1 82 ? 3.264 -3.293 -25.615 1.00 82.75 82 SER A O 1
ATOM 659 N N . LEU A 1 83 ? 5.272 -2.417 -25.105 1.00 82.50 83 LEU A N 1
ATOM 660 C CA . LEU A 1 83 ? 5.494 -3.250 -23.925 1.00 82.50 83 LEU A CA 1
ATOM 661 C C . LEU A 1 83 ? 4.500 -2.922 -22.809 1.00 82.50 83 LEU A C 1
ATOM 663 O O . LEU A 1 83 ? 3.941 -3.840 -22.223 1.00 82.50 83 LEU A O 1
ATOM 667 N N . ALA A 1 84 ? 4.219 -1.643 -22.554 1.00 78.38 84 ALA A N 1
ATOM 668 C CA . ALA A 1 84 ? 3.243 -1.238 -21.546 1.00 78.38 84 ALA A CA 1
ATOM 669 C C . ALA A 1 84 ? 1.833 -1.770 -21.855 1.00 78.38 84 ALA A C 1
ATOM 671 O O . ALA A 1 84 ? 1.158 -2.257 -20.950 1.00 78.38 84 ALA A O 1
ATOM 672 N N . VAL A 1 85 ? 1.405 -1.737 -23.124 1.00 82.69 85 VAL A N 1
ATOM 673 C CA . VAL A 1 85 ? 0.110 -2.300 -23.549 1.00 82.69 85 VAL A CA 1
ATOM 674 C C . VAL A 1 85 ? 0.054 -3.804 -23.286 1.00 82.69 85 VAL A C 1
ATOM 676 O O . VAL A 1 85 ? -0.896 -4.272 -22.666 1.00 82.69 85 VAL A O 1
ATOM 679 N N . LYS A 1 86 ? 1.086 -4.556 -23.688 1.00 86.12 86 LYS A N 1
ATOM 680 C CA . LYS A 1 86 ? 1.144 -6.010 -23.457 1.00 86.12 86 LYS A CA 1
ATOM 681 C C . LYS A 1 86 ? 1.172 -6.366 -21.972 1.00 86.12 86 LYS A C 1
ATOM 683 O O . LYS A 1 86 ? 0.441 -7.247 -21.545 1.00 86.12 86 LYS A O 1
ATOM 688 N N . LEU A 1 87 ? 1.973 -5.653 -21.180 1.00 84.75 87 LEU A N 1
ATOM 689 C CA . LEU A 1 87 ? 2.039 -5.863 -19.733 1.00 84.75 87 LEU A CA 1
ATOM 690 C C . LEU A 1 87 ? 0.706 -5.538 -19.049 1.00 84.75 87 LEU A C 1
ATOM 692 O O . LEU A 1 87 ? 0.340 -6.201 -18.087 1.00 84.75 87 LEU A O 1
ATOM 696 N N . THR A 1 88 ? -0.033 -4.545 -19.545 1.00 81.38 88 THR A N 1
ATOM 697 C CA . THR A 1 88 ? -1.367 -4.215 -19.021 1.00 81.38 88 THR A CA 1
ATOM 698 C C . THR A 1 88 ? -2.397 -5.286 -19.381 1.00 81.38 88 THR A C 1
ATOM 700 O O . THR A 1 88 ? -3.242 -5.606 -18.551 1.00 81.38 88 THR A O 1
ATOM 703 N N . ASP A 1 89 ? -2.318 -5.866 -20.579 1.00 85.00 89 ASP A N 1
ATOM 704 C CA . ASP A 1 89 ? -3.183 -6.979 -20.994 1.00 85.00 89 ASP A CA 1
ATOM 705 C C . ASP A 1 89 ? -2.923 -8.244 -20.154 1.00 85.00 89 ASP A C 1
ATOM 707 O O . ASP A 1 89 ? -3.853 -8.894 -19.684 1.00 85.00 89 ASP A O 1
ATOM 711 N N . GLU A 1 90 ? -1.652 -8.549 -19.885 1.00 86.62 90 GLU A N 1
ATOM 712 C CA . GLU A 1 90 ? -1.248 -9.770 -19.181 1.00 86.62 90 GLU A CA 1
ATOM 713 C C . GLU A 1 90 ? -1.352 -9.665 -17.649 1.00 86.62 90 GLU A C 1
ATOM 715 O O . GLU A 1 90 ? -1.726 -10.629 -16.980 1.00 86.62 90 GLU A O 1
ATOM 720 N N . TYR A 1 91 ? -1.052 -8.495 -17.075 1.00 82.75 91 TYR A N 1
ATOM 721 C CA . TYR A 1 91 ? -0.964 -8.295 -15.621 1.00 82.75 91 TYR A CA 1
ATOM 722 C C . TYR A 1 91 ? -1.966 -7.273 -15.059 1.00 82.75 91 TYR A C 1
ATOM 724 O O . TYR A 1 91 ? -2.040 -7.083 -13.841 1.00 82.75 91 TYR A O 1
ATOM 732 N N . GLY A 1 92 ? -2.769 -6.634 -15.911 1.00 77.44 92 GLY A N 1
ATOM 733 C CA . GLY A 1 92 ? -3.842 -5.720 -15.524 1.00 77.44 92 GLY A CA 1
ATOM 734 C C . GLY A 1 92 ? -3.422 -4.261 -15.290 1.00 77.44 92 GLY A C 1
ATOM 735 O O . GLY A 1 92 ? -2.286 -3.841 -15.513 1.00 77.44 92 GLY A O 1
ATOM 736 N N . HIS A 1 93 ? -4.382 -3.468 -14.800 1.00 68.25 93 HIS A N 1
ATOM 737 C CA . HIS A 1 93 ? -4.325 -1.999 -14.695 1.00 68.25 93 HIS A CA 1
ATOM 738 C C . HIS A 1 93 ? -3.185 -1.441 -13.821 1.00 68.25 93 HIS A C 1
ATOM 740 O O . HIS A 1 93 ? -2.861 -0.257 -13.910 1.00 68.25 93 HIS A O 1
ATOM 746 N N . SER A 1 94 ? -2.542 -2.262 -12.984 1.00 65.06 94 SER A N 1
ATOM 747 C CA . SER A 1 94 ? -1.359 -1.851 -12.215 1.00 65.06 94 SER A CA 1
ATOM 748 C C . SER A 1 94 ? -0.218 -1.377 -13.126 1.00 65.06 94 SER A C 1
ATOM 750 O O . SER A 1 94 ? 0.507 -0.453 -12.752 1.00 65.06 94 SER A O 1
ATOM 752 N N . PHE A 1 95 ? -0.125 -1.922 -14.344 1.00 62.75 95 PHE A N 1
ATOM 753 C CA . PHE A 1 95 ? 0.860 -1.544 -15.362 1.00 62.75 95 PHE A CA 1
ATOM 754 C C . PHE A 1 95 ? 0.440 -0.349 -16.229 1.00 62.75 95 PHE A C 1
ATOM 756 O O . PHE A 1 95 ? 1.280 0.243 -16.909 1.00 62.75 95 PHE A O 1
ATOM 763 N N . GLU A 1 96 ? -0.808 0.108 -16.127 1.00 60.75 96 GLU A N 1
ATOM 764 C CA . GLU A 1 96 ? -1.259 1.322 -16.811 1.00 60.75 96 GLU A CA 1
ATOM 765 C C . GLU A 1 96 ? -0.626 2.584 -16.192 1.00 60.75 96 GLU A C 1
ATOM 767 O O . GLU A 1 96 ? -0.283 3.536 -16.897 1.00 60.75 96 GLU A O 1
ATOM 772 N N . PHE A 1 97 ? -0.369 2.562 -14.876 1.00 53.88 97 PHE A N 1
ATOM 773 C CA . PHE A 1 97 ? 0.366 3.612 -14.157 1.00 53.88 97 PHE A CA 1
ATOM 774 C C . PHE A 1 97 ? 1.888 3.528 -14.346 1.00 53.88 97 PHE A C 1
ATOM 776 O O . PHE A 1 97 ? 2.577 4.544 -14.199 1.00 53.88 97 PHE A O 1
ATOM 783 N N . ALA A 1 98 ? 2.417 2.352 -14.717 1.00 55.78 98 ALA A N 1
ATOM 784 C CA . ALA A 1 98 ? 3.821 2.189 -15.097 1.00 55.78 98 ALA A CA 1
ATOM 785 C C . ALA A 1 98 ? 4.177 3.111 -16.266 1.00 55.78 98 ALA A C 1
ATOM 787 O O . ALA A 1 98 ? 5.237 3.729 -16.256 1.00 55.78 98 ALA A O 1
ATOM 788 N N . ARG A 1 99 ? 3.252 3.272 -17.225 1.00 55.84 99 ARG A N 1
ATOM 789 C CA . ARG A 1 99 ? 3.396 4.143 -18.401 1.00 55.84 99 ARG A CA 1
ATOM 790 C C . ARG A 1 99 ? 3.794 5.570 -18.023 1.00 55.84 99 ARG A C 1
ATOM 792 O O . ARG A 1 99 ? 4.786 6.074 -18.532 1.00 55.84 99 ARG A O 1
ATOM 799 N N . ASN A 1 100 ? 3.079 6.203 -17.094 1.00 55.56 100 ASN A N 1
ATOM 800 C CA . ASN A 1 100 ? 3.390 7.581 -16.700 1.00 55.56 100 ASN A CA 1
ATOM 801 C C . ASN A 1 100 ? 4.712 7.656 -15.925 1.00 55.56 100 ASN A C 1
ATOM 803 O O . ASN A 1 100 ? 5.509 8.568 -16.133 1.00 55.56 100 ASN A O 1
ATOM 807 N N . ARG A 1 101 ? 4.990 6.668 -15.069 1.00 55.53 101 ARG A N 1
ATOM 808 C CA . ARG A 1 101 ? 6.167 6.678 -14.192 1.00 55.53 101 ARG A CA 1
ATOM 809 C C . ARG A 1 101 ? 7.479 6.363 -14.917 1.00 55.53 101 ARG A C 1
ATOM 811 O O . ARG A 1 101 ? 8.487 6.998 -14.625 1.00 55.53 101 ARG A O 1
ATOM 818 N N . LEU A 1 102 ? 7.440 5.465 -15.901 1.00 55.91 102 LEU A N 1
ATOM 819 C CA . LEU A 1 102 ? 8.552 5.166 -16.810 1.00 55.91 102 LEU A CA 1
ATOM 820 C C . LEU A 1 102 ? 8.902 6.374 -17.691 1.00 55.91 102 LEU A C 1
ATOM 822 O O . LEU A 1 102 ? 10.075 6.631 -17.941 1.00 55.91 102 LEU A O 1
ATOM 826 N N . LEU A 1 103 ? 7.897 7.149 -18.118 1.00 54.72 103 LEU A N 1
ATOM 827 C CA . LEU A 1 103 ? 8.104 8.370 -18.905 1.00 54.72 103 LEU A CA 1
ATOM 828 C C . LEU A 1 103 ? 8.623 9.545 -18.057 1.00 54.72 103 LEU A C 1
ATOM 830 O O . LEU 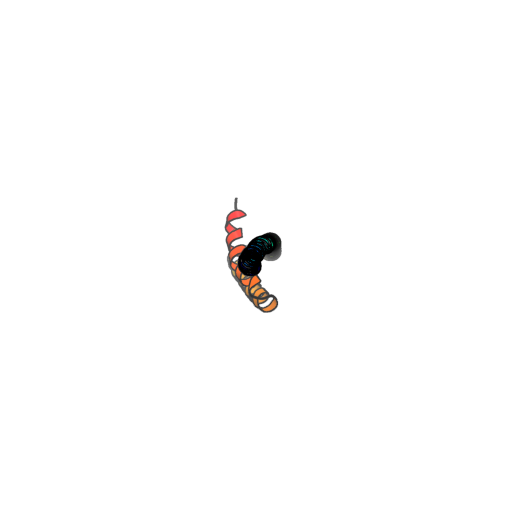A 1 103 ? 9.386 10.359 -18.567 1.00 54.72 103 LEU A O 1
ATOM 834 N N . THR A 1 104 ? 8.280 9.619 -16.761 1.00 51.56 104 THR A N 1
ATOM 835 C CA . THR A 1 104 ? 8.757 10.707 -15.878 1.00 51.56 104 THR A CA 1
ATOM 836 C C . THR A 1 104 ? 10.198 10.492 -15.388 1.00 51.56 104 THR A C 1
ATOM 838 O O . THR A 1 104 ? 10.899 11.461 -15.118 1.00 51.56 104 THR A O 1
ATOM 841 N N . GLN A 1 105 ? 10.680 9.243 -15.306 1.00 52.06 105 GLN A N 1
ATOM 842 C CA . GLN A 1 105 ? 12.081 8.951 -14.946 1.00 52.06 105 GLN A CA 1
ATOM 843 C C . GLN A 1 105 ? 13.095 9.450 -15.985 1.00 52.06 105 GLN A C 1
ATOM 845 O O . GLN A 1 105 ? 14.247 9.684 -15.639 1.00 52.06 105 GLN A O 1
ATOM 850 N N . LYS A 1 106 ? 12.658 9.708 -17.225 1.00 48.38 106 LYS A N 1
ATOM 851 C CA . LYS A 1 106 ? 13.490 10.298 -18.282 1.00 48.38 106 LYS A CA 1
ATOM 852 C C . LYS A 1 106 ? 13.997 11.714 -17.946 1.00 48.38 106 LYS A C 1
ATOM 854 O O . LYS A 1 106 ? 14.909 12.175 -18.605 1.00 48.38 106 LYS A O 1
ATOM 859 N N . ILE A 1 107 ? 13.417 12.397 -16.951 1.00 44.41 107 ILE A N 1
ATOM 860 C CA . ILE A 1 107 ? 13.786 13.775 -16.572 1.00 44.41 107 ILE A CA 1
ATOM 861 C C . ILE A 1 107 ? 14.867 13.816 -15.473 1.00 44.41 107 ILE A C 1
ATOM 863 O O . ILE A 1 107 ? 15.574 14.809 -15.371 1.00 44.41 107 ILE A O 1
ATOM 867 N N . ASN A 1 108 ? 15.035 12.750 -14.680 1.00 43.03 108 ASN A N 1
ATOM 868 C CA . ASN A 1 108 ? 15.935 12.765 -13.514 1.00 43.03 108 ASN A CA 1
ATOM 869 C C . ASN A 1 108 ? 17.275 12.040 -13.733 1.00 43.03 108 ASN A C 1
ATOM 871 O O . ASN A 1 108 ? 18.151 12.153 -12.885 1.00 43.03 108 ASN A O 1
ATOM 875 N N . ASP A 1 109 ? 17.425 11.291 -14.830 1.00 43.62 109 ASP A N 1
ATOM 876 C CA . ASP A 1 109 ? 18.647 10.531 -15.149 1.00 43.62 109 ASP A CA 1
ATOM 877 C C . ASP A 1 109 ? 19.567 11.267 -16.161 1.00 43.62 109 ASP A C 1
ATOM 879 O O . ASP A 1 109 ? 20.572 10.696 -16.589 1.00 43.62 109 ASP A O 1
ATOM 883 N N . ASP A 1 110 ? 19.211 12.501 -16.556 1.0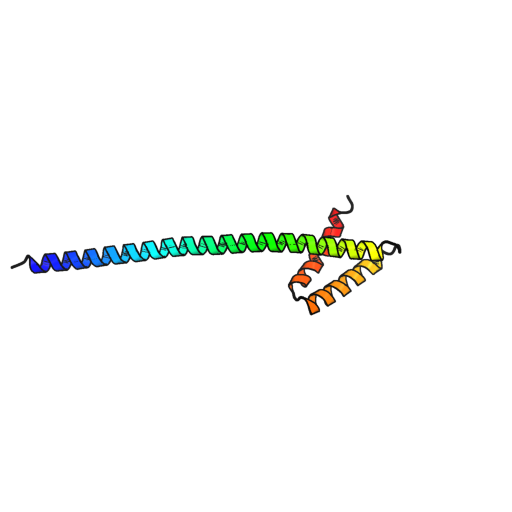0 40.31 110 ASP A N 1
ATOM 884 C CA . ASP A 1 110 ? 19.960 13.369 -17.490 1.00 40.31 110 ASP A CA 1
ATOM 885 C C . ASP A 1 110 ? 20.718 14.533 -16.777 1.00 40.31 110 ASP A C 1
ATOM 887 O O . ASP A 1 110 ? 21.232 15.430 -17.449 1.00 40.31 110 ASP A O 1
ATOM 891 N N . GLU A 1 111 ? 20.831 14.508 -15.438 1.00 36.09 111 GLU A N 1
ATOM 892 C CA . GLU A 1 111 ? 21.772 15.314 -14.613 1.00 36.09 111 GLU A CA 1
ATOM 893 C C . GLU A 1 111 ? 22.866 14.425 -13.996 1.00 36.09 111 GLU A C 1
ATOM 895 O O . GLU A 1 111 ? 24.034 14.880 -13.941 1.00 36.09 111 GLU A O 1
#

Foldseek 3Di:
DCPVPVVVVVVVVVVVVVVVVVVVVVVVVVVVVVVVVVVVVVVVCVVVVVVLLVVLVVVLVVLCVVPVVPPDPPVSLVVLVVVLVVCCVVPNDSSVVSNVSNVVVVVVVPD

Radius of gyration: 30.54 Å; chains: 1; bounding box: 68×25×85 Å

Sequence (111 aa):
MNLSFDKAAAEGEKQKLMSNMVIKQAQTLFGEIKNLVEQSRNQFAQTVNAAMSMLYWEIGKRIKQEFLQNSRADYGEQIVHSLAVKLTDEYGHSFEFARNRLLTQKINDDE